Protein AF-A0A7C1SAV3-F1 (afdb_monomer_lite)

Foldseek 3Di:
DFAEEEEEADPVVVVVVVCVVQVVVRYHYDYDHDDVVVVVVCVVVDPRYHYDYDDYPPDPPPD

Radius of gyration: 12.75 Å; chains: 1; bounding box: 30×18×38 Å

Secondary structure (DSSP, 8-state):
---EEEEESS-HHHHHHHHHHHHHTT-EEEEESSHHHHHHHHHHHGGGEEEEE---SS-----

Structure (mmCIF, N/CA/C/O backbone):
data_AF-A0A7C1SAV3-F1
#
_entry.id   AF-A0A7C1SAV3-F1
#
loop_
_atom_site.group_PDB
_atom_site.id
_atom_site.type_symbol
_atom_site.label_atom_id
_atom_site.label_alt_id
_atom_site.label_comp_id
_atom_site.label_asym_id
_atom_site.label_entity_id
_atom_site.label_seq_id
_atom_site.pdbx_PDB_ins_code
_atom_site.Cartn_x
_atom_site.Cartn_y
_atom_site.Cartn_z
_atom_site.occupancy
_atom_site.B_iso_or_equiv
_atom_site.auth_seq_id
_atom_site.auth_comp_id
_atom_site.auth_asym_id
_atom_site.auth_atom_id
_atom_site.pdbx_PDB_model_num
ATOM 1 N N . MET A 1 1 ? -9.731 1.712 15.050 1.00 63.25 1 MET A N 1
ATOM 2 C CA . MET A 1 1 ? -8.599 2.024 14.148 1.00 63.25 1 MET A CA 1
ATOM 3 C C . MET A 1 1 ? -8.971 1.615 12.733 1.00 63.25 1 MET A C 1
ATOM 5 O O . MET A 1 1 ? -9.522 0.532 12.571 1.00 63.25 1 MET A O 1
ATOM 9 N N . LYS A 1 2 ? -8.724 2.465 11.730 1.00 68.69 2 LYS A N 1
ATOM 10 C CA . LYS A 1 2 ? -8.847 2.061 10.322 1.00 68.69 2 LYS A CA 1
ATOM 11 C C . LYS A 1 2 ? -7.631 1.223 9.932 1.00 68.69 2 LYS A C 1
ATOM 13 O O . LYS A 1 2 ? -6.526 1.519 10.376 1.00 68.69 2 LYS A O 1
ATOM 18 N N . LYS A 1 3 ? -7.838 0.177 9.135 1.00 86.50 3 LYS A N 1
ATOM 19 C CA . LYS A 1 3 ? -6.752 -0.680 8.646 1.00 86.50 3 LYS A CA 1
ATOM 20 C C . LYS A 1 3 ? -6.034 0.030 7.493 1.00 86.50 3 LYS A C 1
ATOM 22 O O . LYS A 1 3 ? -6.702 0.553 6.602 1.00 86.50 3 LYS A O 1
ATOM 27 N N . LYS A 1 4 ? -4.701 0.047 7.505 1.00 90.75 4 LYS A N 1
ATOM 28 C CA . LYS A 1 4 ? -3.873 0.649 6.448 1.00 90.75 4 LYS A CA 1
ATOM 29 C C . LYS A 1 4 ? -3.183 -0.436 5.620 1.00 90.75 4 LYS A C 1
ATOM 31 O O . LYS A 1 4 ? -2.825 -1.487 6.155 1.00 90.75 4 LYS A O 1
ATOM 36 N N . VAL A 1 5 ? -2.979 -0.168 4.334 1.00 91.88 5 VAL A N 1
ATOM 37 C CA . VAL A 1 5 ? -2.148 -0.980 3.437 1.00 91.88 5 VAL A CA 1
ATOM 38 C C . VAL A 1 5 ? -1.124 -0.096 2.743 1.00 91.88 5 VAL A C 1
ATOM 40 O O . VAL A 1 5 ? -1.460 0.952 2.195 1.00 91.88 5 VAL A O 1
ATOM 43 N N . LEU A 1 6 ? 0.120 -0.554 2.746 1.00 92.69 6 LEU A N 1
ATOM 44 C CA . LEU A 1 6 ? 1.232 0.029 2.020 1.00 92.69 6 LEU A CA 1
ATOM 45 C C . LEU A 1 6 ? 1.407 -0.683 0.674 1.00 92.69 6 LEU A C 1
ATOM 47 O O . LEU A 1 6 ? 1.641 -1.889 0.627 1.00 92.69 6 LEU A O 1
ATOM 51 N N . ILE A 1 7 ? 1.294 0.056 -0.420 1.00 92.94 7 ILE A N 1
ATOM 52 C CA . ILE A 1 7 ? 1.503 -0.419 -1.785 1.00 92.94 7 ILE A CA 1
ATOM 53 C C . ILE A 1 7 ? 2.894 0.038 -2.226 1.00 92.94 7 ILE A C 1
ATOM 55 O O . ILE A 1 7 ? 3.169 1.235 -2.298 1.00 92.94 7 ILE A O 1
ATOM 59 N N . VAL A 1 8 ? 3.772 -0.916 -2.519 1.00 91.12 8 VAL A N 1
ATOM 60 C CA . VAL A 1 8 ? 5.170 -0.670 -2.879 1.00 91.12 8 VAL A CA 1
ATOM 61 C C . VAL A 1 8 ? 5.380 -1.030 -4.340 1.00 91.12 8 VAL A C 1
ATOM 63 O O . VAL A 1 8 ? 5.142 -2.170 -4.733 1.00 91.12 8 VAL A O 1
ATOM 66 N N . GLY A 1 9 ? 5.837 -0.082 -5.148 1.00 89.00 9 GLY A N 1
ATOM 67 C CA . GLY A 1 9 ? 6.157 -0.317 -6.555 1.00 89.00 9 GLY A CA 1
ATOM 68 C C . GLY A 1 9 ? 5.962 0.930 -7.408 1.00 89.00 9 GLY A C 1
ATOM 69 O O . GLY A 1 9 ? 5.618 1.996 -6.904 1.00 89.00 9 GLY A O 1
ATOM 70 N N . ASN A 1 10 ? 6.184 0.802 -8.716 1.00 86.94 10 ASN A N 1
ATOM 71 C CA . ASN A 1 10 ? 6.075 1.919 -9.662 1.00 86.94 10 ASN A CA 1
ATOM 72 C C . ASN A 1 10 ? 5.128 1.656 -10.847 1.00 86.94 10 ASN A C 1
ATOM 74 O O . ASN A 1 10 ? 5.013 2.499 -11.735 1.00 86.94 10 ASN A O 1
ATOM 78 N N . ASP A 1 11 ? 4.453 0.505 -10.874 1.00 89.31 11 ASP A N 1
ATOM 79 C CA . ASP A 1 11 ? 3.450 0.194 -11.890 1.00 89.31 11 ASP A CA 1
ATOM 80 C C . ASP A 1 11 ? 2.129 0.897 -11.541 1.00 89.31 11 ASP A C 1
ATOM 82 O O . ASP A 1 11 ? 1.358 0.441 -10.695 1.00 89.31 11 ASP A O 1
ATOM 86 N N . LEU A 1 12 ? 1.887 2.046 -12.178 1.00 87.62 12 LEU A N 1
ATOM 87 C CA . LEU A 1 12 ? 0.726 2.901 -11.912 1.00 87.62 12 LEU A CA 1
ATOM 88 C C . LEU A 1 12 ? -0.617 2.193 -12.144 1.00 87.62 12 LEU A C 1
ATOM 90 O O . LEU A 1 12 ? -1.598 2.504 -11.464 1.00 87.62 12 LEU A O 1
ATOM 94 N N . GLU A 1 13 ? -0.672 1.243 -13.078 1.00 90.62 13 GLU A N 1
ATOM 95 C CA . GLU A 1 13 ? -1.892 0.496 -13.379 1.00 90.62 13 GLU A CA 1
ATOM 96 C C . GLU A 1 13 ? -2.227 -0.461 -12.229 1.00 90.62 13 GLU A C 1
ATOM 98 O O . GLU A 1 13 ? -3.343 -0.440 -11.696 1.00 90.62 13 GLU A O 1
ATOM 103 N N . LEU A 1 14 ? -1.233 -1.231 -11.775 1.00 89.94 14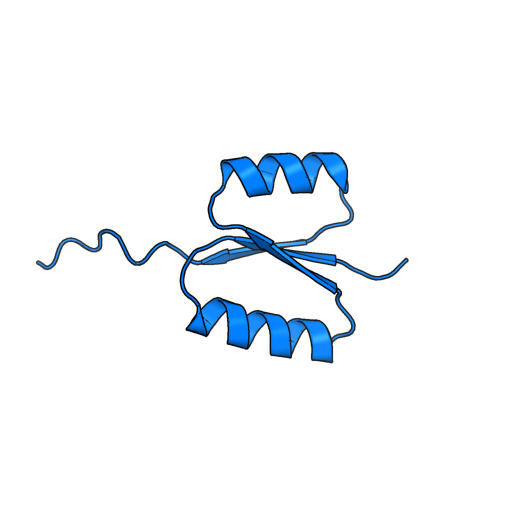 LEU A N 1
ATOM 104 C CA . LEU A 1 14 ? -1.377 -2.145 -10.638 1.00 89.94 14 LEU A CA 1
ATOM 105 C C . LEU A 1 14 ? -1.641 -1.397 -9.329 1.00 89.94 14 LEU A C 1
ATOM 107 O O . LEU A 1 14 ? -2.481 -1.827 -8.530 1.00 89.94 14 LEU A O 1
ATOM 111 N N . ILE A 1 15 ? -0.987 -0.251 -9.125 1.00 91.31 15 ILE A N 1
ATOM 112 C CA . ILE A 1 15 ? -1.246 0.640 -7.989 1.00 91.31 15 ILE A CA 1
ATOM 113 C C . ILE A 1 15 ? -2.712 1.079 -8.003 1.00 91.31 15 ILE A C 1
ATOM 115 O O . ILE A 1 15 ? -3.421 0.860 -7.021 1.00 91.31 15 ILE A O 1
ATOM 119 N N . SER A 1 16 ? -3.207 1.616 -9.121 1.00 92.25 16 SER A N 1
ATOM 120 C CA . SER A 1 16 ? -4.589 2.106 -9.216 1.00 92.25 16 SER A CA 1
ATOM 121 C C . SER A 1 16 ? -5.625 1.000 -8.977 1.00 92.25 16 SER A C 1
ATOM 123 O O . SER A 1 16 ? -6.615 1.208 -8.266 1.00 92.25 16 SER A O 1
ATOM 125 N N . LEU A 1 17 ? -5.397 -0.197 -9.528 1.00 93.38 17 LEU A N 1
ATOM 126 C CA . LEU A 1 17 ? -6.249 -1.370 -9.297 1.00 93.38 17 LEU A CA 1
ATOM 127 C C . LEU A 1 17 ? -6.289 -1.763 -7.815 1.00 93.38 17 LEU A C 1
ATOM 129 O O . LEU A 1 17 ? -7.360 -2.035 -7.263 1.00 93.38 17 LEU A O 1
ATOM 133 N N . SER A 1 18 ? -5.130 -1.751 -7.163 1.00 92.94 18 SER A N 1
ATOM 134 C CA . SER A 1 18 ? -4.991 -2.077 -5.742 1.00 92.94 18 SER A CA 1
ATOM 135 C C . SER A 1 18 ? -5.693 -1.066 -4.862 1.00 92.94 18 SER A C 1
ATOM 137 O O . SER A 1 18 ? -6.462 -1.448 -3.982 1.00 92.94 18 SER A O 1
ATOM 139 N N . GLU A 1 19 ? -5.477 0.221 -5.124 1.00 94.12 19 GLU A N 1
ATOM 140 C CA . GLU A 1 19 ? -6.098 1.296 -4.362 1.00 94.12 19 GLU A CA 1
ATOM 141 C C . GLU A 1 19 ? -7.621 1.200 -4.394 1.00 94.12 19 GLU A C 1
ATOM 143 O O . GLU A 1 19 ? -8.267 1.286 -3.349 1.00 94.12 19 GLU A O 1
ATOM 148 N N . LYS A 1 20 ? -8.204 0.962 -5.575 1.00 95.38 20 LYS A N 1
ATOM 149 C CA . LYS A 1 20 ? -9.653 0.763 -5.722 1.00 95.38 20 LYS A CA 1
ATOM 150 C C . LYS A 1 20 ? -10.142 -0.414 -4.880 1.00 95.38 20 LYS A C 1
ATOM 152 O O . LYS A 1 20 ? -11.128 -0.278 -4.157 1.00 95.38 20 LYS A O 1
ATOM 157 N N . ARG A 1 21 ? -9.448 -1.553 -4.938 1.00 94.56 21 ARG A N 1
ATOM 158 C CA . ARG A 1 21 ? -9.823 -2.770 -4.204 1.00 94.56 21 ARG A CA 1
ATOM 159 C C . ARG A 1 21 ? -9.716 -2.589 -2.686 1.00 94.56 21 ARG A C 1
ATOM 161 O O . ARG A 1 21 ? -10.641 -2.954 -1.969 1.00 94.56 21 ARG A O 1
ATOM 168 N N . PHE A 1 22 ? -8.641 -1.982 -2.194 1.00 93.81 22 PHE A N 1
ATOM 169 C CA . PHE A 1 22 ? -8.455 -1.742 -0.762 1.00 93.81 22 PHE A CA 1
ATOM 170 C C . PHE A 1 22 ? -9.441 -0.716 -0.205 1.00 93.81 22 PHE A C 1
ATOM 172 O O . PHE A 1 22 ? -10.023 -0.954 0.855 1.00 93.81 22 PHE A O 1
ATOM 179 N N . LYS A 1 23 ? -9.718 0.364 -0.945 1.00 92.31 23 LYS A N 1
ATOM 180 C CA . LYS A 1 23 ? -10.753 1.340 -0.570 1.00 92.31 23 LYS A CA 1
ATOM 181 C C . LYS A 1 23 ? -12.137 0.691 -0.475 1.00 92.31 23 LYS A C 1
ATOM 183 O O . LYS A 1 23 ? -12.854 0.955 0.485 1.00 92.31 23 LYS A O 1
ATOM 188 N N . LEU A 1 24 ? -12.488 -0.202 -1.409 1.00 94.62 24 LEU A N 1
ATOM 189 C CA . LEU A 1 24 ? -13.740 -0.977 -1.358 1.00 94.62 24 LEU A CA 1
ATOM 190 C C . LEU A 1 24 ? -13.843 -1.857 -0.104 1.00 94.62 24 LEU A C 1
ATOM 192 O O . LEU A 1 24 ? -14.937 -2.067 0.412 1.00 94.62 24 LEU A O 1
ATOM 196 N N . TRP A 1 25 ? -12.716 -2.346 0.411 1.00 91.12 25 TRP A N 1
ATOM 197 C CA . TRP A 1 25 ? -12.654 -3.127 1.648 1.00 91.12 25 TRP A CA 1
ATOM 198 C C . TRP A 1 25 ? -12.481 -2.274 2.916 1.00 91.12 25 TRP A C 1
ATOM 200 O O . TRP A 1 25 ? -12.269 -2.821 3.998 1.00 91.12 25 TRP A O 1
ATOM 210 N N . GLY A 1 26 ? -12.573 -0.944 2.809 1.00 91.31 26 GLY A N 1
ATOM 211 C CA . GLY A 1 26 ? -12.483 -0.024 3.946 1.00 91.31 26 GLY A CA 1
ATOM 212 C C . GLY A 1 26 ? -11.061 0.222 4.460 1.00 91.31 26 GLY A C 1
ATOM 213 O O . GLY A 1 26 ? -10.897 0.687 5.590 1.00 91.31 26 GLY A O 1
ATOM 214 N N . TYR A 1 27 ? -10.041 -0.087 3.658 1.00 92.00 27 TYR A N 1
ATOM 215 C CA . TYR A 1 27 ? -8.645 0.194 3.985 1.00 92.00 27 TYR A CA 1
ATOM 216 C C . TYR A 1 27 ? -8.226 1.581 3.494 1.00 92.00 27 TYR A C 1
ATOM 218 O O . TYR A 1 27 ? -8.640 2.043 2.428 1.00 92.00 27 TYR A O 1
ATOM 226 N N . GLU A 1 28 ? -7.344 2.221 4.254 1.00 91.44 28 GLU A N 1
ATOM 227 C CA . GLU A 1 28 ? -6.566 3.364 3.775 1.00 91.44 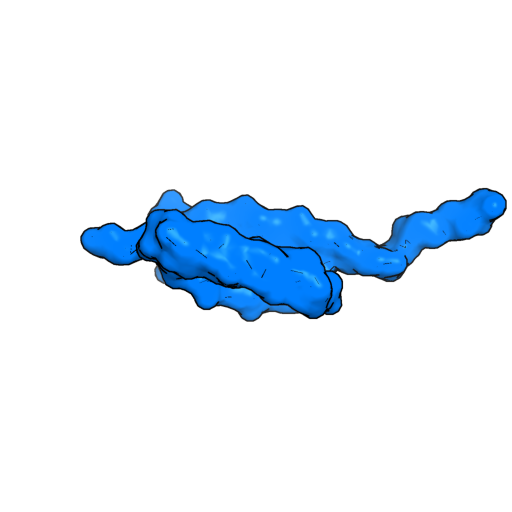28 GLU A CA 1
ATOM 228 C C . GLU A 1 28 ? -5.310 2.866 3.058 1.00 91.44 28 GLU A C 1
ATOM 230 O O . GLU A 1 28 ? -4.701 1.879 3.471 1.00 91.44 28 GLU A O 1
ATOM 235 N N . THR A 1 29 ? -4.924 3.539 1.977 1.00 91.81 29 THR A N 1
ATOM 236 C CA . THR A 1 29 ? -3.800 3.127 1.131 1.00 91.81 29 THR A CA 1
ATOM 237 C C . THR A 1 29 ? -2.700 4.173 1.155 1.00 91.81 29 THR A C 1
ATOM 239 O O . THR A 1 29 ? -2.975 5.359 0.979 1.00 91.81 29 THR A O 1
ATOM 242 N N . ILE A 1 30 ? -1.463 3.727 1.347 1.00 91.31 30 ILE A N 1
ATOM 243 C CA . ILE A 1 30 ? -0.246 4.532 1.232 1.00 91.31 30 ILE A CA 1
ATOM 244 C C . ILE A 1 30 ? 0.571 3.924 0.100 1.00 91.31 30 ILE A C 1
ATOM 246 O O . ILE A 1 30 ? 0.752 2.711 0.079 1.00 91.31 30 ILE A O 1
ATOM 250 N N . THR A 1 31 ? 1.065 4.740 -0.822 1.00 90.38 31 THR A N 1
ATOM 251 C CA . THR A 1 31 ? 1.817 4.259 -1.986 1.00 90.38 31 THR A CA 1
ATOM 252 C C . THR A 1 31 ? 3.236 4.810 -1.932 1.00 90.38 31 THR A C 1
ATOM 254 O O . THR A 1 31 ? 3.417 6.003 -1.696 1.00 90.38 31 THR A O 1
ATOM 257 N N . CYS A 1 32 ? 4.240 3.961 -2.144 1.00 89.31 32 CYS A N 1
ATOM 258 C CA . CYS A 1 32 ? 5.643 4.368 -2.194 1.00 89.31 32 CYS A CA 1
ATOM 259 C C . CYS A 1 32 ? 6.405 3.628 -3.299 1.00 89.31 32 CYS A C 1
ATOM 261 O O . CYS A 1 32 ? 6.067 2.504 -3.675 1.00 89.31 32 CYS A O 1
ATOM 263 N N . PHE A 1 33 ? 7.471 4.244 -3.804 1.00 83.69 33 PHE A N 1
ATOM 264 C CA . PHE A 1 33 ? 8.139 3.784 -5.028 1.00 83.69 33 PHE A CA 1
ATOM 265 C C . PHE A 1 33 ? 9.269 2.776 -4.789 1.00 83.69 33 PHE A C 1
ATOM 267 O O . PHE A 1 33 ? 9.767 2.184 -5.746 1.00 83.69 33 PHE A O 1
ATOM 274 N N . GLY A 1 34 ? 9.682 2.553 -3.538 1.00 81.00 34 GLY A N 1
ATOM 275 C CA . GLY A 1 34 ? 10.798 1.661 -3.237 1.00 81.00 34 GLY A CA 1
ATOM 276 C C . GLY A 1 34 ? 10.771 1.059 -1.839 1.00 81.00 34 GLY A C 1
ATOM 277 O O . GLY A 1 34 ? 10.200 1.612 -0.899 1.00 81.00 34 GLY A O 1
ATOM 278 N N . GLU A 1 35 ? 11.453 -0.077 -1.702 1.00 80.62 35 GLU A N 1
ATOM 279 C CA . GLU A 1 35 ? 11.493 -0.876 -0.473 1.00 80.62 35 GLU A CA 1
ATOM 280 C C . GLU A 1 35 ? 12.058 -0.110 0.729 1.00 80.62 35 GLU A C 1
ATOM 282 O O . GLU A 1 35 ? 11.594 -0.293 1.851 1.00 80.62 35 GLU A O 1
ATOM 287 N N . GLN A 1 36 ? 13.028 0.789 0.523 1.00 84.94 36 GLN A N 1
ATOM 288 C CA . GLN A 1 36 ? 13.594 1.569 1.628 1.00 84.94 36 GLN A CA 1
ATOM 289 C C . GLN A 1 36 ? 12.604 2.572 2.222 1.00 84.94 36 GLN A C 1
ATOM 291 O O . GLN A 1 36 ? 12.567 2.758 3.439 1.00 84.94 36 GLN A O 1
ATOM 296 N N . GLU A 1 37 ? 11.814 3.233 1.377 1.00 86.06 37 GLU A N 1
ATOM 297 C CA . GLU A 1 37 ? 10.750 4.128 1.829 1.00 86.06 37 GLU A CA 1
ATOM 298 C C . GLU A 1 37 ? 9.648 3.321 2.521 1.00 86.06 37 GLU A C 1
ATOM 300 O O . GLU A 1 37 ? 9.208 3.683 3.614 1.00 86.06 37 GLU A O 1
ATOM 305 N N . ALA A 1 38 ? 9.308 2.161 1.950 1.00 86.75 38 ALA A N 1
ATOM 306 C CA . ALA A 1 38 ? 8.336 1.249 2.526 1.00 86.75 38 ALA A CA 1
ATOM 307 C C . ALA A 1 38 ? 8.728 0.790 3.938 1.00 86.75 38 ALA A C 1
ATOM 309 O O . ALA A 1 38 ? 7.912 0.821 4.859 1.00 86.75 38 ALA A O 1
ATOM 310 N N . LEU A 1 39 ? 9.999 0.428 4.132 1.00 85.62 39 LEU A N 1
ATOM 311 C CA . LEU A 1 39 ? 10.533 -0.017 5.418 1.00 85.62 39 LEU A CA 1
ATOM 312 C C . LEU A 1 39 ? 10.460 1.088 6.483 1.00 85.62 39 LEU A C 1
ATOM 314 O O . LEU A 1 39 ? 10.164 0.812 7.647 1.00 85.62 39 LEU A O 1
ATOM 318 N N . LYS A 1 40 ? 10.723 2.345 6.103 1.00 87.06 40 LYS A N 1
ATOM 319 C CA . LYS A 1 40 ? 10.605 3.495 7.015 1.00 87.06 40 LYS A CA 1
ATOM 320 C C . LYS A 1 40 ? 9.153 3.714 7.440 1.00 87.06 40 LYS A C 1
ATOM 322 O O . LYS A 1 40 ? 8.895 3.892 8.629 1.00 87.06 40 LYS A O 1
ATOM 327 N N . LEU A 1 41 ? 8.219 3.649 6.492 1.00 85.62 41 LEU A N 1
ATOM 328 C CA . LEU A 1 41 ? 6.785 3.802 6.753 1.00 85.62 41 LEU A CA 1
ATOM 329 C C . LEU A 1 41 ? 6.241 2.667 7.624 1.00 85.62 41 LEU A C 1
ATOM 331 O O . LEU A 1 41 ? 5.548 2.928 8.604 1.00 85.62 41 LEU A O 1
ATOM 335 N N . GLN A 1 42 ? 6.623 1.421 7.337 1.00 83.69 42 GLN A N 1
ATOM 336 C CA . GLN A 1 42 ? 6.216 0.264 8.132 1.00 83.69 42 GLN A CA 1
ATOM 337 C C . GLN A 1 42 ? 6.684 0.378 9.589 1.00 83.69 4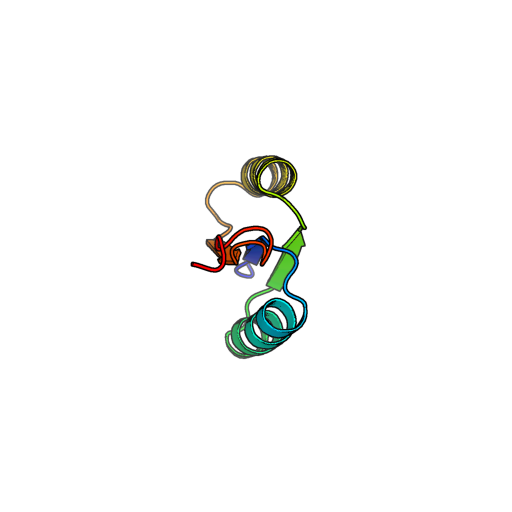2 GLN A C 1
ATOM 339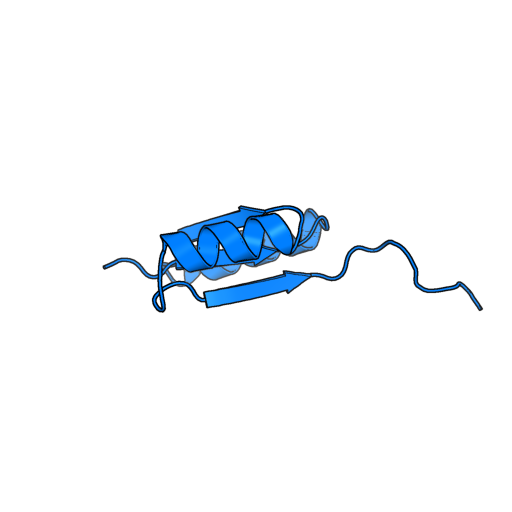 O O . GLN A 1 42 ? 5.916 0.115 10.508 1.00 83.69 42 GLN A O 1
ATOM 344 N N . ARG A 1 43 ? 7.921 0.838 9.822 1.00 83.94 43 ARG A N 1
ATOM 345 C CA . ARG A 1 43 ? 8.433 1.086 11.182 1.00 83.94 43 ARG A CA 1
ATOM 346 C C . ARG A 1 43 ? 7.687 2.208 11.904 1.00 83.94 43 ARG A C 1
ATOM 348 O O . ARG A 1 43 ? 7.506 2.116 13.112 1.00 83.94 43 ARG A O 1
ATOM 355 N N . SER A 1 44 ? 7.271 3.249 11.182 1.00 83.19 44 SER A N 1
ATOM 356 C CA . SER A 1 44 ? 6.530 4.379 11.757 1.00 83.19 44 SER A CA 1
ATOM 357 C C . SER A 1 44 ? 5.081 4.032 12.113 1.00 83.19 44 SER A C 1
ATOM 359 O O . SER A 1 44 ? 4.544 4.590 13.063 1.00 83.19 44 SER A O 1
ATOM 361 N N . GLU A 1 45 ? 4.440 3.150 11.346 1.00 80.31 45 GLU A N 1
ATOM 362 C CA . GLU A 1 45 ? 3.035 2.744 11.528 1.00 80.31 45 GLU A CA 1
ATOM 363 C C . GLU A 1 45 ? 2.888 1.483 12.415 1.00 80.31 45 GLU A C 1
ATOM 365 O O . GLU A 1 45 ? 1.792 1.153 12.877 1.00 80.31 45 GLU A O 1
ATOM 370 N N . GLY A 1 46 ? 3.994 0.781 12.691 1.00 72.50 46 GLY A N 1
ATOM 371 C CA . GLY A 1 46 ? 4.041 -0.421 13.529 1.00 72.50 46 GLY A CA 1
ATOM 372 C C . GLY A 1 46 ? 3.434 -1.666 12.866 1.00 72.50 46 GLY A C 1
ATOM 373 O O . GLY A 1 46 ? 3.220 -1.711 11.658 1.00 72.50 46 GLY A O 1
ATOM 374 N N . GLU A 1 47 ? 3.120 -2.699 13.659 1.00 67.25 47 GLU A N 1
ATOM 375 C CA . GLU A 1 47 ? 2.582 -3.992 13.175 1.00 67.25 47 GLU A CA 1
ATOM 376 C C . GLU A 1 47 ? 1.192 -3.904 12.510 1.00 67.25 47 GLU A C 1
ATOM 378 O O . GLU A 1 47 ? 0.667 -4.896 12.011 1.00 67.25 47 GLU A O 1
ATOM 383 N N . THR A 1 48 ? 0.568 -2.725 12.491 1.00 71.75 48 THR A N 1
ATOM 384 C CA . THR A 1 48 ? -0.820 -2.555 12.033 1.00 71.75 48 THR A CA 1
ATOM 385 C C . THR A 1 48 ? -0.980 -2.306 10.532 1.00 71.75 48 THR A C 1
ATOM 387 O O . T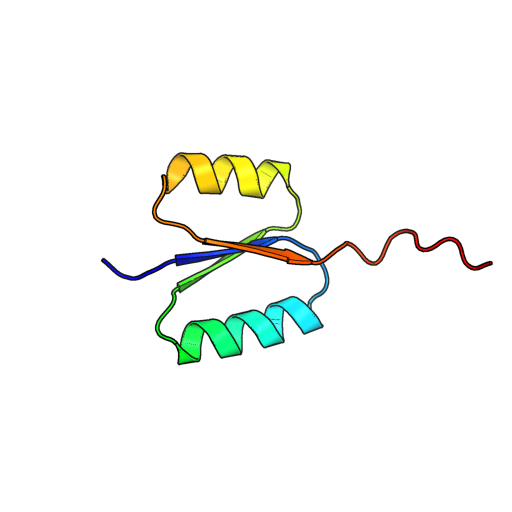HR A 1 48 ? -2.114 -2.291 10.041 1.00 71.75 48 THR A O 1
ATOM 390 N N . ILE A 1 49 ? 0.121 -2.141 9.790 1.00 83.38 49 ILE A N 1
ATOM 391 C CA . ILE A 1 49 ? 0.096 -1.890 8.345 1.00 83.38 49 ILE A CA 1
ATOM 392 C C . ILE A 1 49 ? 0.451 -3.152 7.547 1.00 83.38 49 ILE A C 1
ATOM 394 O O . ILE A 1 49 ? 1.540 -3.711 7.676 1.00 83.38 49 ILE A O 1
ATOM 398 N N . GLY A 1 50 ? -0.478 -3.607 6.701 1.00 84.62 50 GLY A N 1
ATOM 399 C CA . GLY A 1 50 ? -0.200 -4.656 5.713 1.00 84.62 50 GLY A CA 1
ATOM 400 C C . GLY A 1 50 ? 0.563 -4.089 4.515 1.00 84.62 50 GLY A C 1
ATOM 401 O O . GLY A 1 50 ? 0.464 -2.894 4.245 1.00 84.62 50 GLY A O 1
ATOM 402 N N . SER A 1 51 ? 1.294 -4.918 3.771 1.00 87.38 51 SER A N 1
ATOM 403 C CA . SER A 1 51 ? 2.067 -4.471 2.604 1.00 87.38 51 SER A CA 1
ATOM 404 C C . SER A 1 51 ? 1.847 -5.343 1.365 1.00 87.38 51 SER A C 1
ATOM 406 O O . SER A 1 51 ? 1.668 -6.556 1.458 1.00 87.38 51 SER A O 1
ATOM 408 N N . VAL A 1 52 ? 1.843 -4.704 0.193 1.00 88.50 52 VAL A N 1
ATOM 409 C CA . VAL A 1 52 ? 1.762 -5.339 -1.130 1.00 88.50 52 VAL A CA 1
ATOM 410 C C . VAL A 1 52 ? 2.904 -4.817 -1.988 1.00 88.50 52 VAL A C 1
ATOM 412 O O . VAL A 1 52 ? 3.096 -3.607 -2.079 1.00 88.50 52 VAL A O 1
ATOM 415 N N . PHE A 1 53 ? 3.636 -5.723 -2.632 1.00 87.69 53 PHE A N 1
ATOM 416 C CA . PHE A 1 53 ? 4.797 -5.395 -3.455 1.00 87.69 53 PHE A CA 1
ATOM 417 C C . PHE A 1 53 ? 4.521 -5.719 -4.921 1.00 87.69 53 PHE A C 1
ATOM 419 O O . PHE A 1 53 ? 4.192 -6.855 -5.264 1.00 87.69 53 PHE A O 1
ATOM 426 N N . TYR A 1 54 ? 4.688 -4.717 -5.778 1.00 85.50 54 TYR A N 1
ATOM 427 C CA . TYR A 1 54 ? 4.672 -4.856 -7.223 1.00 85.50 54 TYR A CA 1
ATOM 428 C C . TYR A 1 54 ? 6.099 -4.760 -7.753 1.00 85.50 5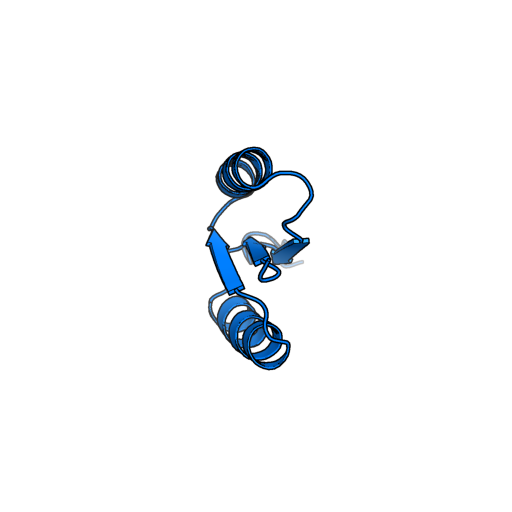4 TYR A C 1
ATOM 430 O O . TYR A 1 54 ? 6.752 -3.734 -7.541 1.00 85.50 54 TYR A O 1
ATOM 438 N N . PRO A 1 55 ? 6.600 -5.803 -8.438 1.00 72.56 55 PRO A N 1
ATOM 439 C CA . PRO A 1 55 ? 7.924 -5.753 -9.024 1.00 72.56 55 PRO A CA 1
ATOM 440 C C . PRO A 1 55 ? 7.985 -4.620 -10.045 1.00 72.56 55 PRO A C 1
ATOM 442 O O . PRO A 1 55 ? 7.107 -4.456 -10.895 1.00 72.56 55 PRO A O 1
ATOM 445 N N . THR A 1 56 ? 9.052 -3.840 -9.963 1.00 69.00 56 THR A N 1
ATOM 446 C CA . THR A 1 56 ? 9.422 -2.858 -10.973 1.00 69.00 56 THR A CA 1
ATOM 447 C C . THR A 1 56 ? 9.546 -3.581 -12.312 1.00 69.00 56 THR A C 1
ATOM 449 O O . THR A 1 56 ? 10.285 -4.560 -12.403 1.00 69.00 56 THR A O 1
ATOM 452 N N . ARG A 1 57 ? 8.911 -3.093 -13.388 1.00 65.94 57 ARG A N 1
ATOM 453 C CA . ARG A 1 57 ? 9.070 -3.683 -14.742 1.00 65.94 57 ARG A CA 1
ATOM 454 C C . ARG A 1 57 ? 10.512 -3.618 -15.293 1.00 65.94 57 ARG A C 1
ATOM 456 O O . ARG A 1 57 ? 10.773 -4.017 -16.424 1.00 65.94 57 ARG A O 1
ATOM 463 N N . SER A 1 58 ? 11.470 -3.136 -14.507 1.00 59.62 58 SER A N 1
ATOM 464 C CA . SER A 1 58 ? 12.880 -3.071 -14.861 1.00 59.62 58 SER A CA 1
ATOM 465 C C . SER A 1 58 ? 13.574 -4.412 -14.606 1.00 59.62 58 SER A C 1
ATOM 467 O O . SER A 1 58 ? 14.007 -4.686 -13.490 1.00 59.62 58 SER A O 1
ATOM 469 N N . LYS A 1 59 ? 13.757 -5.160 -15.705 1.00 53.59 59 LYS A N 1
ATOM 470 C CA . LYS A 1 59 ? 14.548 -6.395 -15.899 1.00 53.59 59 LYS A CA 1
ATOM 471 C C . LYS A 1 59 ? 13.803 -7.720 -15.702 1.00 53.59 59 LYS A C 1
ATOM 473 O O . LYS A 1 59 ? 14.139 -8.516 -14.835 1.00 53.59 59 LYS A O 1
ATOM 478 N N . LEU A 1 60 ? 12.927 -8.037 -16.652 1.00 54.31 60 LEU A N 1
ATOM 479 C CA . LEU A 1 60 ? 13.059 -9.350 -17.288 1.00 54.31 60 LEU A CA 1
ATOM 480 C C . LEU A 1 60 ? 14.154 -9.206 -18.359 1.00 54.31 60 LEU A C 1
ATOM 482 O O . LEU A 1 60 ? 14.023 -8.313 -19.200 1.00 54.31 60 LEU A O 1
ATOM 486 N N . PRO A 1 61 ? 15.250 -9.987 -18.339 1.00 48.69 61 PRO A N 1
ATOM 487 C CA . PRO A 1 61 ? 16.043 -10.136 -19.549 1.00 48.69 61 PRO A CA 1
ATOM 488 C C . PRO A 1 61 ? 15.104 -10.720 -20.610 1.00 48.69 61 PRO A C 1
ATOM 490 O O . PRO A 1 61 ? 14.501 -11.772 -20.403 1.00 48.69 61 PRO A O 1
ATOM 493 N N . LEU A 1 62 ? 14.908 -9.983 -21.702 1.00 48.38 62 LEU A N 1
ATOM 494 C CA . LEU A 1 62 ? 14.332 -10.542 -22.917 1.00 48.38 62 LEU A CA 1
ATOM 495 C C . LEU A 1 62 ? 15.325 -11.610 -23.388 1.00 48.38 62 LEU A C 1
ATOM 497 O O . LEU A 1 62 ? 16.429 -11.262 -23.806 1.00 48.38 62 LEU A O 1
ATOM 501 N N . ASN A 1 63 ? 14.963 -12.881 -23.200 1.00 45.53 63 ASN A N 1
ATOM 502 C CA . ASN A 1 63 ? 15.600 -13.993 -23.903 1.00 45.53 63 ASN A CA 1
ATOM 503 C C . ASN A 1 63 ? 15.311 -13.886 -25.399 1.00 45.53 63 ASN A C 1
ATOM 505 O O . ASN A 1 63 ? 14.158 -13.525 -25.738 1.00 45.53 63 ASN A O 1
#

Sequence (63 aa):
MKKKVLIVGNDLELISLSEKRFKLWGYETITCFGEQEALKLQRSEGETIGSVFYPTRSKLPLN

pLDDT: mean 82.75, std 12.67, range [45.53, 95.38]